Protein AF-A0A970TE27-F1 (afdb_monomer_lite)

Radius of gyration: 11.71 Å; chains: 1; bounding box: 28×20×27 Å

pLDDT: mean 94.43, std 2.41, range [82.81, 97.19]

Structure (mmCIF, N/CA/C/O backbone):
data_AF-A0A970TE27-F1
#
_entry.id   AF-A0A970TE27-F1
#
loop_
_atom_site.group_PDB
_atom_site.id
_atom_site.type_symbol
_atom_site.label_atom_id
_atom_site.label_alt_id
_atom_site.label_comp_id
_atom_site.label_asym_id
_atom_site.label_entity_id
_atom_site.label_seq_id
_atom_site.pdbx_PDB_ins_code
_atom_site.Cartn_x
_atom_site.Cartn_y
_atom_site.Cartn_z
_atom_site.occupancy
_atom_site.B_iso_or_equiv
_atom_site.auth_seq_id
_atom_site.auth_comp_id
_atom_site.auth_asym_id
_atom_site.auth_atom_id
_atom_site.pdbx_PDB_model_num
ATOM 1 N N . GLY A 1 1 ? -0.159 -2.150 15.119 1.00 82.81 1 GLY A N 1
ATOM 2 C CA . GLY A 1 1 ? 0.130 -3.462 14.492 1.00 82.81 1 GLY A CA 1
ATOM 3 C C . GLY A 1 1 ? 1.025 -3.276 13.280 1.00 82.81 1 GLY A C 1
ATOM 4 O O . GLY A 1 1 ? 1.514 -2.166 13.081 1.00 82.81 1 GLY A O 1
ATOM 5 N N . HIS A 1 2 ? 1.244 -4.327 12.487 1.00 93.44 2 HIS A N 1
ATOM 6 C CA . HIS A 1 2 ? 1.946 -4.247 11.199 1.00 93.44 2 HIS A CA 1
ATOM 7 C C . HIS A 1 2 ? 1.172 -5.052 10.148 1.00 93.44 2 HIS A C 1
ATOM 9 O O . HIS A 1 2 ? 0.788 -6.188 10.417 1.00 93.44 2 HIS A O 1
ATOM 15 N N . VAL A 1 3 ? 0.895 -4.441 8.993 1.00 94.88 3 VAL A N 1
ATOM 16 C CA . VAL A 1 3 ? 0.149 -5.052 7.882 1.00 94.88 3 VAL A CA 1
ATOM 17 C C . VAL A 1 3 ? 1.043 -5.109 6.648 1.00 94.88 3 VAL A C 1
ATOM 19 O O . VAL A 1 3 ? 1.659 -4.115 6.263 1.00 94.88 3 VAL A O 1
ATOM 22 N N . HIS A 1 4 ? 1.093 -6.276 6.018 1.00 94.81 4 HIS A N 1
ATOM 23 C CA . HIS A 1 4 ? 1.852 -6.510 4.796 1.00 94.81 4 HIS A CA 1
ATOM 24 C C . HIS A 1 4 ? 0.909 -6.417 3.598 1.00 94.81 4 HIS A C 1
ATOM 26 O O . HIS A 1 4 ? -0.140 -7.061 3.560 1.00 94.81 4 HIS A O 1
ATOM 32 N N . VAL A 1 5 ? 1.278 -5.595 2.627 1.00 95.12 5 VAL A N 1
ATOM 33 C CA . VAL A 1 5 ? 0.499 -5.287 1.430 1.00 95.12 5 VAL A CA 1
A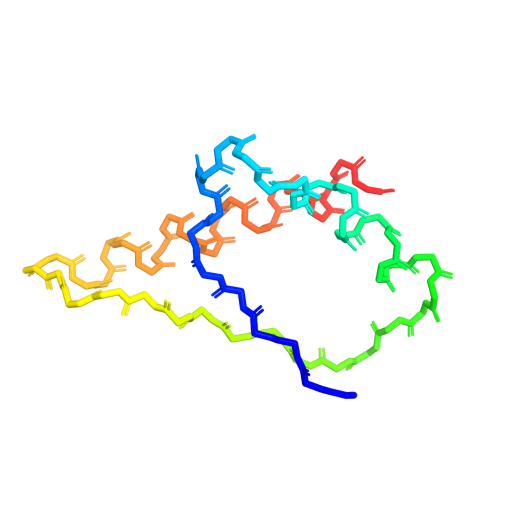TOM 34 C C . VAL A 1 5 ? 1.354 -5.684 0.237 1.00 95.12 5 VAL A C 1
ATOM 36 O O . VAL A 1 5 ? 2.513 -5.298 0.177 1.00 95.12 5 VAL A O 1
ATOM 39 N N . HIS A 1 6 ? 0.814 -6.464 -0.694 1.00 91.06 6 HIS A N 1
ATOM 40 C CA . HIS A 1 6 ? 1.601 -6.979 -1.815 1.00 91.06 6 HIS A CA 1
ATOM 41 C C . HIS A 1 6 ? 1.438 -6.059 -3.026 1.00 91.06 6 HIS A C 1
ATOM 43 O O . HIS A 1 6 ? 2.039 -4.991 -3.071 1.00 91.06 6 HIS A O 1
ATOM 49 N N . ASP A 1 7 ? 0.589 -6.426 -3.981 1.00 92.06 7 ASP A N 1
ATOM 50 C CA . ASP A 1 7 ? 0.304 -5.620 -5.164 1.00 92.06 7 ASP A CA 1
ATOM 51 C C . ASP A 1 7 ? -1.066 -4.946 -5.036 1.00 92.06 7 ASP A C 1
ATOM 53 O O . ASP A 1 7 ? -2.094 -5.604 -5.142 1.00 92.06 7 ASP A O 1
ATOM 57 N N . LEU A 1 8 ? -1.091 -3.627 -4.820 1.00 93.56 8 LEU A N 1
ATOM 58 C CA . LEU A 1 8 ? -2.334 -2.850 -4.700 1.00 93.56 8 LEU A CA 1
ATOM 59 C C . LEU A 1 8 ? -3.170 -2.798 -5.988 1.00 93.56 8 LEU A C 1
ATOM 61 O O . LEU A 1 8 ? -4.339 -2.401 -5.933 1.00 93.56 8 LEU A O 1
ATOM 65 N N . ALA A 1 9 ? -2.575 -3.157 -7.127 1.00 90.88 9 ALA A N 1
ATOM 66 C CA . ALA A 1 9 ? -3.256 -3.260 -8.408 1.00 90.88 9 ALA A CA 1
ATOM 67 C C . ALA A 1 9 ? -3.813 -4.669 -8.677 1.00 90.88 9 ALA A C 1
ATOM 69 O O . ALA A 1 9 ? -4.497 -4.845 -9.685 1.00 90.88 9 ALA A O 1
ATOM 70 N N . ASP A 1 10 ? -3.559 -5.653 -7.803 1.00 92.44 10 ASP A N 1
ATOM 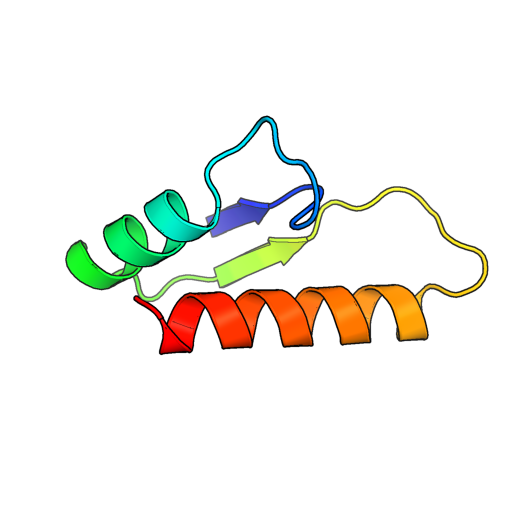71 C CA . ASP A 1 10 ? -4.103 -7.004 -7.944 1.00 92.44 10 ASP A CA 1
ATOM 72 C C . ASP A 1 10 ? -5.633 -6.991 -7.755 1.00 92.44 10 ASP A C 1
ATOM 74 O O . ASP A 1 10 ? -6.118 -6.748 -6.645 1.00 92.44 10 ASP A O 1
ATOM 78 N N . PRO A 1 11 ? -6.423 -7.283 -8.807 1.00 91.62 11 PRO A N 1
ATOM 79 C CA . PRO A 1 11 ? -7.878 -7.283 -8.710 1.00 91.62 11 PRO A CA 1
ATOM 80 C C . PRO A 1 11 ? -8.429 -8.453 -7.880 1.00 91.62 11 PRO A C 1
ATOM 82 O O . PRO A 1 11 ? -9.615 -8.446 -7.550 1.00 91.62 11 PRO A O 1
ATOM 85 N N . ALA A 1 12 ? -7.619 -9.470 -7.565 1.00 95.00 12 ALA A N 1
ATOM 86 C CA . ALA A 1 12 ? -8.055 -10.623 -6.785 1.00 95.00 12 ALA A CA 1
ATOM 87 C C . ALA A 1 12 ? -8.195 -10.312 -5.288 1.00 95.00 12 ALA A C 1
ATOM 89 O O . ALA A 1 12 ? -8.963 -10.990 -4.599 1.00 95.00 12 ALA A O 1
ATOM 90 N N . PHE A 1 13 ? -7.486 -9.298 -4.779 1.00 95.00 13 PHE A N 1
ATOM 91 C CA . PHE A 1 13 ? -7.535 -8.924 -3.369 1.00 95.00 13 PHE A CA 1
ATOM 92 C C . PHE A 1 13 ? -8.269 -7.586 -3.158 1.00 95.00 13 PHE A C 1
ATOM 94 O O . PHE A 1 13 ? -7.930 -6.579 -3.783 1.00 95.00 13 PHE A O 1
ATOM 101 N N . PRO A 1 14 ? -9.261 -7.513 -2.251 1.00 95.69 14 PRO A N 1
ATOM 102 C CA . PRO A 1 14 ? -10.105 -6.331 -2.095 1.00 95.69 14 PRO A CA 1
ATOM 103 C C . PRO A 1 14 ? -9.437 -5.256 -1.219 1.00 95.69 14 PRO A C 1
ATOM 105 O O . PRO A 1 14 ? -9.888 -4.973 -0.109 1.00 95.69 14 PRO A O 1
ATOM 108 N N . TYR A 1 15 ? -8.369 -4.618 -1.704 1.00 95.56 15 TYR A N 1
ATOM 109 C CA . TYR A 1 15 ? -7.617 -3.628 -0.916 1.00 95.56 15 TYR A CA 1
ATOM 110 C C . TYR A 1 15 ? -8.448 -2.424 -0.462 1.00 95.56 15 TYR A C 1
ATOM 112 O O . TYR A 1 15 ? -8.254 -1.943 0.649 1.00 95.56 15 TYR A O 1
ATOM 120 N N . GLN A 1 16 ? -9.415 -1.973 -1.265 1.00 94.56 16 GLN A N 1
ATOM 121 C CA . GLN A 1 16 ? -10.351 -0.923 -0.844 1.00 94.56 16 GLN A CA 1
ATOM 122 C C . GLN A 1 16 ? -11.162 -1.334 0.394 1.00 94.56 16 GLN A C 1
ATOM 124 O O . GLN A 1 16 ? -11.381 -0.522 1.289 1.00 94.56 16 GLN A O 1
ATOM 129 N N . GLU A 1 17 ? -11.583 -2.600 0.473 1.00 96.19 17 GLU A N 1
ATOM 130 C CA . GLU A 1 17 ? -12.282 -3.119 1.649 1.00 96.19 17 G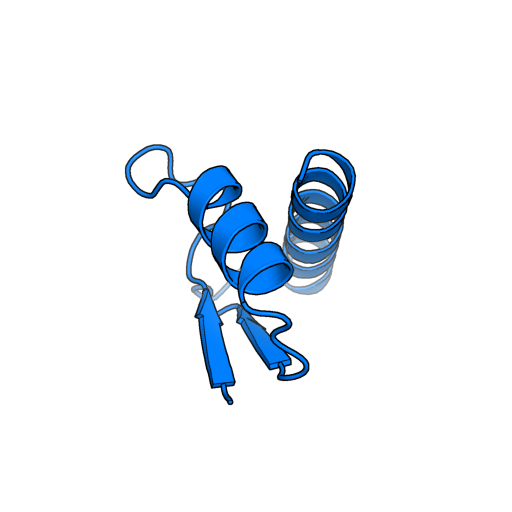LU A CA 1
ATOM 131 C C . GLU A 1 17 ? -11.345 -3.235 2.847 1.00 96.19 17 GLU A C 1
ATOM 133 O O . GLU A 1 17 ? -11.706 -2.805 3.937 1.00 96.19 17 GLU A O 1
ATOM 138 N N . LEU A 1 18 ? -10.120 -3.732 2.645 1.00 96.25 18 LEU A N 1
ATOM 139 C CA . LEU A 1 18 ? -9.111 -3.773 3.703 1.00 96.25 18 LEU A CA 1
ATOM 140 C C . LEU A 1 18 ? -8.884 -2.382 4.311 1.00 96.25 18 LEU A C 1
ATOM 142 O O . LEU A 1 18 ? -8.915 -2.242 5.529 1.00 96.25 18 LEU A O 1
ATOM 146 N N . VAL A 1 19 ? -8.686 -1.354 3.480 1.00 95.75 19 VAL A N 1
ATOM 147 C CA . VAL A 1 19 ? -8.457 0.020 3.952 1.00 95.75 19 VAL A CA 1
ATOM 148 C C . VAL A 1 19 ? -9.666 0.542 4.736 1.00 95.75 19 VAL A C 1
ATOM 150 O O . VAL A 1 19 ? -9.489 1.103 5.819 1.00 95.75 19 VAL A O 1
ATOM 153 N N . ARG A 1 20 ? -10.894 0.293 4.256 1.00 96.50 20 ARG A N 1
ATOM 154 C CA . ARG A 1 20 ? -12.128 0.629 4.990 1.00 96.50 20 ARG A CA 1
ATOM 155 C C . ARG A 1 20 ? -12.200 -0.047 6.353 1.00 96.50 20 ARG A C 1
ATOM 157 O O . ARG A 1 20 ? -12.499 0.617 7.343 1.00 96.50 20 ARG A O 1
ATOM 164 N N . LEU A 1 21 ? -11.895 -1.340 6.417 1.00 97.19 21 LEU A N 1
ATOM 165 C CA . LEU A 1 21 ? -11.918 -2.108 7.660 1.00 97.19 21 LEU A CA 1
ATOM 166 C C . LEU A 1 21 ? -10.852 -1.626 8.649 1.00 97.19 21 LEU A C 1
ATOM 168 O O . LEU A 1 21 ? -11.169 -1.426 9.816 1.00 97.19 21 LEU A O 1
ATOM 172 N N . LEU A 1 22 ? -9.623 -1.367 8.191 1.00 96.44 22 LEU A N 1
ATOM 173 C CA . LEU A 1 22 ? -8.552 -0.826 9.037 1.00 96.44 22 LEU A CA 1
ATOM 174 C C . LEU A 1 22 ? -8.934 0.538 9.628 1.00 96.44 22 LEU A C 1
ATOM 176 O O . LEU A 1 22 ? -8.736 0.779 10.818 1.00 96.44 22 LEU A O 1
ATOM 180 N N . LYS A 1 23 ? -9.527 1.420 8.815 1.00 94.94 23 LYS A N 1
ATOM 181 C CA . LYS A 1 23 ? -10.005 2.732 9.267 1.00 94.94 23 LYS A CA 1
ATOM 182 C C . LYS A 1 23 ? -11.146 2.606 10.278 1.00 94.94 23 LYS A C 1
ATOM 184 O O . LYS A 1 23 ? -11.134 3.302 11.290 1.00 94.94 23 LYS A O 1
ATOM 189 N N . ALA A 1 24 ? -12.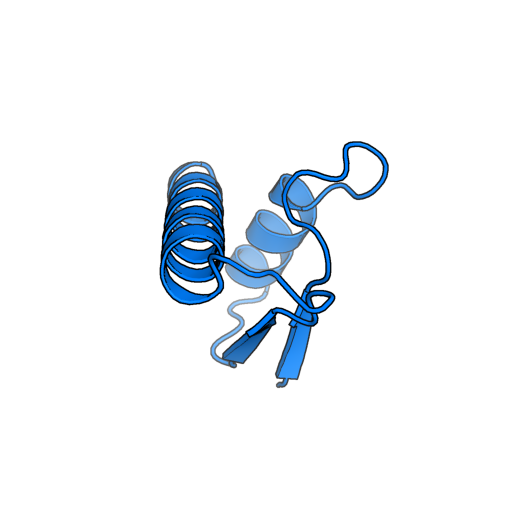105 1.712 10.030 1.00 96.81 24 ALA A N 1
ATOM 190 C CA . ALA A 1 24 ? -13.230 1.457 10.931 1.00 96.81 24 ALA A CA 1
ATOM 191 C C . ALA A 1 24 ? -12.799 0.841 12.276 1.00 96.81 24 ALA A C 1
ATOM 193 O O . ALA A 1 24 ? -13.391 1.162 13.304 1.00 96.81 24 ALA A O 1
ATOM 194 N N . ASP A 1 25 ? -11.758 0.005 12.274 1.00 96.69 25 ASP A N 1
ATOM 195 C CA . ASP A 1 25 ? -11.149 -0.581 13.478 1.00 96.69 25 ASP A CA 1
ATOM 196 C C . ASP A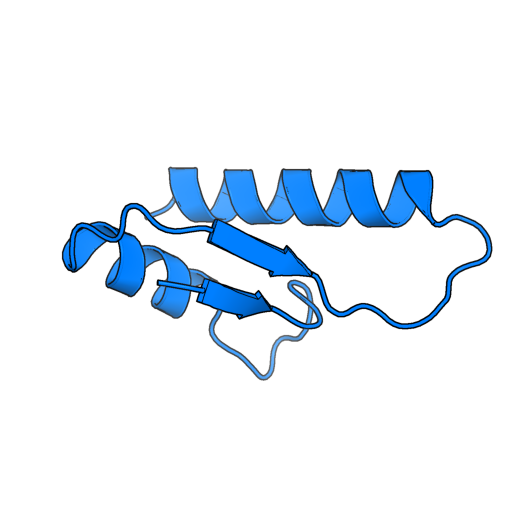 1 25 ? -10.308 0.436 14.278 1.00 96.69 25 ASP A C 1
ATOM 198 O O . ASP A 1 25 ? -9.911 0.177 15.412 1.00 96.69 25 ASP A O 1
ATOM 202 N N . GLY A 1 26 ? -10.046 1.624 13.715 1.00 95.75 26 GLY A N 1
ATOM 203 C CA . GLY A 1 26 ? -9.202 2.643 14.342 1.00 95.75 26 GLY A CA 1
ATOM 204 C C . GLY A 1 26 ? -7.715 2.287 14.317 1.00 95.75 26 GLY A C 1
ATOM 205 O O . GLY A 1 26 ? -6.967 2.703 15.201 1.00 95.75 26 GLY A O 1
ATOM 206 N N . TYR A 1 27 ? -7.285 1.508 13.322 1.00 95.75 27 TYR A N 1
ATOM 207 C CA . TYR A 1 27 ? -5.905 1.060 13.188 1.00 95.75 27 TYR A CA 1
ATOM 208 C C . TYR A 1 27 ? -4.930 2.240 13.042 1.00 95.75 27 TYR A C 1
ATOM 210 O O . TYR A 1 27 ? -5.039 3.046 12.120 1.00 95.75 27 TYR A O 1
ATOM 218 N N . ASP A 1 28 ? -3.931 2.299 13.924 1.00 95.19 28 ASP A N 1
ATOM 219 C CA . ASP A 1 28 ? -2.908 3.354 14.003 1.00 95.19 28 ASP A CA 1
ATOM 220 C C . ASP A 1 28 ? -1.488 2.853 13.666 1.00 95.19 28 ASP A C 1
ATOM 222 O O . ASP A 1 28 ? -0.492 3.547 13.880 1.00 95.19 28 ASP A O 1
ATOM 226 N N . GLY A 1 29 ? -1.383 1.617 13.165 1.00 94.19 29 GLY A N 1
ATOM 227 C CA . GLY A 1 29 ? -0.114 0.981 12.827 1.00 94.19 29 GLY A CA 1
ATOM 228 C C . GLY A 1 29 ? 0.396 1.311 11.425 1.00 94.19 29 GLY A C 1
ATOM 229 O O . GLY A 1 29 ? -0.128 2.160 10.710 1.00 94.19 29 GLY A O 1
ATOM 230 N N . TRP A 1 30 ? 1.419 0.570 11.001 1.00 93.38 30 TRP A N 1
ATOM 231 C CA . TRP A 1 30 ? 2.067 0.767 9.702 1.00 93.38 30 TRP A CA 1
ATOM 232 C C . TRP A 1 30 ? 1.650 -0.308 8.698 1.00 93.38 30 TRP A C 1
ATOM 234 O O . TRP A 1 30 ? 1.401 -1.457 9.081 1.00 93.38 30 TRP A O 1
ATOM 244 N N . CYS A 1 31 ? 1.625 0.067 7.419 1.00 93.88 31 CYS A N 1
ATOM 245 C CA . CYS A 1 31 ? 1.499 -0.856 6.295 1.00 93.88 31 CYS A CA 1
ATOM 246 C C . CYS A 1 31 ? 2.797 -0.852 5.478 1.00 93.88 31 CYS A C 1
ATOM 248 O O . CYS A 1 31 ? 3.369 0.212 5.230 1.00 93.88 31 CYS A O 1
ATOM 250 N N . THR A 1 32 ? 3.269 -2.024 5.055 1.00 94.12 32 THR A N 1
ATOM 251 C CA . THR A 1 32 ? 4.491 -2.170 4.248 1.00 94.12 32 THR A CA 1
ATOM 252 C C . THR A 1 32 ? 4.179 -2.855 2.928 1.00 94.12 32 THR A C 1
ATOM 254 O O . THR A 1 32 ? 3.540 -3.902 2.918 1.00 94.12 32 THR A O 1
ATOM 257 N N . GLY A 1 33 ? 4.654 -2.258 1.831 1.00 92.19 33 GLY A N 1
ATOM 258 C CA . GLY A 1 33 ? 4.616 -2.853 0.499 1.00 92.19 33 GLY A CA 1
ATOM 259 C C . GLY A 1 33 ? 5.697 -3.922 0.332 1.00 92.19 33 GLY A C 1
ATOM 260 O O . GLY A 1 33 ? 6.883 -3.599 0.376 1.00 92.19 33 GLY A O 1
ATOM 261 N N . GLU A 1 34 ? 5.301 -5.171 0.118 1.00 93.50 34 GLU A N 1
ATOM 262 C CA . GLU A 1 34 ? 6.178 -6.298 -0.211 1.00 93.50 34 GLU A CA 1
ATOM 263 C C . GLU A 1 34 ? 6.101 -6.580 -1.709 1.00 93.50 34 GLU A C 1
ATOM 265 O O . GLU A 1 34 ? 5.393 -7.469 -2.182 1.00 93.50 34 GLU A O 1
ATOM 270 N N . LEU A 1 35 ? 6.813 -5.751 -2.469 1.00 91.00 35 LEU A N 1
ATOM 271 C CA . LEU A 1 35 ? 6.824 -5.801 -3.925 1.00 91.00 35 LEU A CA 1
ATOM 272 C C . LEU A 1 35 ? 8.044 -6.577 -4.442 1.00 91.00 35 LEU A C 1
ATOM 274 O O . LEU A 1 35 ? 9.126 -6.492 -3.849 1.00 91.00 35 LEU A O 1
ATOM 278 N N . PRO A 1 36 ? 7.913 -7.282 -5.580 1.00 91.69 36 PRO A N 1
ATOM 279 C CA . PRO A 1 36 ? 9.060 -7.794 -6.316 1.00 91.69 36 PRO A CA 1
ATOM 280 C C . PRO A 1 36 ? 10.028 -6.679 -6.730 1.00 91.69 36 PRO A C 1
ATOM 282 O O . PRO A 1 36 ? 9.684 -5.495 -6.768 1.00 91.69 36 PRO A O 1
ATOM 285 N N . ASP A 1 37 ? 11.245 -7.075 -7.102 1.00 93.44 37 ASP A N 1
ATOM 286 C CA . ASP A 1 37 ? 12.218 -6.143 -7.659 1.00 93.44 37 ASP A CA 1
ATOM 287 C C . ASP A 1 37 ? 11.705 -5.485 -8.961 1.00 93.44 37 ASP A C 1
ATOM 289 O O . ASP A 1 37 ? 11.046 -6.124 -9.781 1.00 93.44 37 ASP A O 1
ATOM 293 N N . SER A 1 38 ? 12.042 -4.211 -9.161 1.00 94.06 38 SER A N 1
ATOM 294 C CA . SER A 1 38 ? 11.749 -3.428 -10.356 1.00 94.06 38 SER A CA 1
ATOM 295 C C . SER A 1 38 ? 12.978 -2.614 -10.783 1.00 94.06 38 SER A C 1
ATOM 297 O O . SER A 1 38 ? 13.662 -2.044 -9.932 1.00 94.06 38 SER A O 1
ATOM 299 N N . PRO A 1 39 ? 13.261 -2.472 -12.090 1.00 97.06 39 PRO A N 1
ATOM 300 C CA . PRO A 1 39 ? 14.283 -1.537 -12.566 1.00 97.06 39 PRO A CA 1
ATOM 301 C C . PRO A 1 39 ? 13.943 -0.067 -12.249 1.00 97.06 39 PRO A C 1
ATOM 303 O O . PRO A 1 39 ? 14.851 0.747 -12.117 1.00 97.06 39 PRO A O 1
ATOM 306 N N . ASP A 1 40 ? 12.660 0.257 -12.051 1.00 97.00 40 ASP A N 1
ATOM 307 C CA . ASP A 1 40 ? 12.145 1.602 -11.761 1.00 97.00 40 ASP A CA 1
ATOM 308 C C . ASP A 1 40 ? 11.574 1.698 -10.326 1.00 97.00 40 ASP A C 1
ATOM 310 O O . ASP A 1 40 ? 10.472 2.213 -10.112 1.00 97.00 40 ASP A O 1
ATOM 314 N N . ARG A 1 41 ? 12.300 1.171 -9.324 1.00 95.12 41 ARG A N 1
ATOM 315 C CA . ARG A 1 41 ? 11.823 1.014 -7.926 1.00 95.12 41 ARG A CA 1
ATOM 316 C C . ARG A 1 41 ? 11.151 2.263 -7.359 1.00 95.12 41 ARG A C 1
ATOM 318 O O . ARG A 1 41 ? 10.059 2.175 -6.809 1.00 95.12 41 ARG A O 1
ATOM 325 N N . GLU A 1 42 ? 11.790 3.423 -7.498 1.00 95.81 42 GLU A N 1
ATOM 326 C CA . GLU A 1 42 ? 11.278 4.684 -6.947 1.00 95.81 42 GLU A CA 1
ATOM 327 C C . GLU A 1 42 ? 9.928 5.064 -7.554 1.00 95.81 42 GLU A C 1
ATOM 329 O O . GLU A 1 42 ? 8.998 5.404 -6.824 1.00 95.81 42 GLU A O 1
ATOM 334 N N . ARG A 1 43 ? 9.791 4.946 -8.879 1.00 96.75 43 ARG A N 1
ATOM 335 C CA . ARG A 1 43 ? 8.535 5.237 -9.576 1.00 96.75 43 ARG A CA 1
ATOM 336 C C . ARG A 1 43 ? 7.433 4.269 -9.147 1.00 96.75 43 ARG A C 1
ATOM 338 O O . ARG A 1 43 ? 6.311 4.701 -8.898 1.00 96.75 43 ARG A O 1
ATOM 345 N N . VAL A 1 44 ? 7.748 2.979 -9.029 1.00 95.06 44 VAL A N 1
ATOM 346 C CA . VAL A 1 44 ? 6.780 1.970 -8.569 1.00 95.06 44 VAL A CA 1
ATOM 347 C C . VAL A 1 44 ? 6.314 2.270 -7.144 1.00 95.06 44 VAL A C 1
ATOM 349 O O . VAL A 1 44 ? 5.112 2.281 -6.889 1.00 95.06 44 VAL A O 1
ATOM 352 N N . LEU A 1 45 ? 7.234 2.590 -6.230 1.00 94.44 45 LEU A N 1
ATOM 353 C CA . LEU A 1 45 ? 6.887 2.951 -4.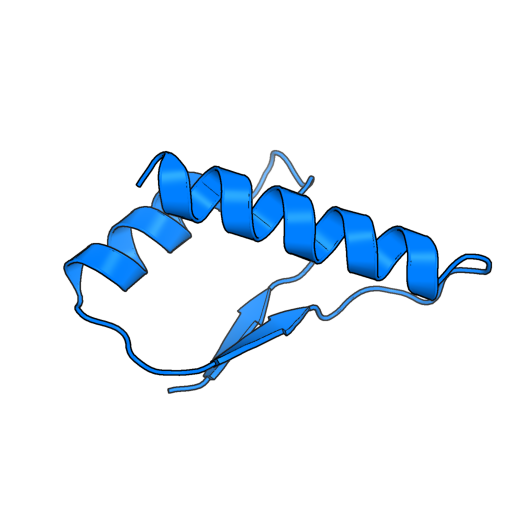854 1.00 94.44 45 LEU A CA 1
ATOM 354 C C . LEU A 1 45 ? 6.053 4.238 -4.783 1.00 94.44 45 LEU A C 1
ATOM 356 O O . LEU A 1 45 ? 5.123 4.316 -3.984 1.00 94.44 45 LEU A O 1
ATOM 360 N N . GLN A 1 46 ? 6.323 5.228 -5.639 1.00 96.12 46 GLN A N 1
ATOM 361 C CA . GLN A 1 46 ? 5.494 6.435 -5.736 1.00 96.12 46 GLN A CA 1
ATOM 362 C C . GLN A 1 46 ? 4.054 6.107 -6.146 1.00 96.12 46 GLN A C 1
ATOM 364 O O . GLN A 1 46 ? 3.117 6.624 -5.538 1.00 96.12 46 GLN A O 1
ATOM 369 N N . TYR A 1 47 ? 3.859 5.231 -7.136 1.00 95.94 47 TYR A N 1
ATOM 370 C CA . TYR A 1 47 ? 2.520 4.802 -7.554 1.00 95.94 47 TYR A CA 1
ATOM 371 C C . TYR A 1 47 ? 1.819 3.963 -6.491 1.00 95.94 47 TYR A C 1
ATOM 373 O O . TYR A 1 47 ? 0.629 4.162 -6.256 1.00 95.94 47 TYR A O 1
ATOM 381 N N . PHE A 1 48 ? 2.555 3.091 -5.801 1.00 95.50 48 PHE A N 1
ATOM 382 C CA . PHE A 1 48 ? 2.035 2.325 -4.673 1.00 95.50 48 PHE A CA 1
ATOM 383 C C . PHE A 1 48 ? 1.483 3.253 -3.580 1.00 95.50 48 PHE A C 1
ATOM 385 O O . PHE A 1 48 ? 0.339 3.105 -3.155 1.00 95.50 48 PHE A O 1
ATOM 392 N N . VAL A 1 49 ? 2.260 4.263 -3.171 1.00 95.00 49 VAL A N 1
ATOM 393 C CA . VAL A 1 49 ? 1.824 5.248 -2.170 1.00 95.00 49 VAL A CA 1
ATOM 394 C C . VAL A 1 49 ? 0.636 6.067 -2.675 1.00 95.00 49 VAL A C 1
ATOM 396 O O . VAL A 1 49 ? -0.317 6.270 -1.926 1.00 95.00 49 VAL A O 1
ATOM 399 N N . ALA A 1 50 ? 0.659 6.521 -3.931 1.00 96.94 50 ALA A N 1
ATOM 400 C CA . ALA A 1 50 ? -0.443 7.290 -4.507 1.00 96.94 50 ALA A CA 1
ATOM 401 C C . ALA A 1 50 ? -1.758 6.492 -4.530 1.00 96.94 50 ALA A C 1
ATOM 403 O O . ALA A 1 50 ? -2.805 7.025 -4.164 1.00 96.94 50 ALA A O 1
ATOM 404 N N . LEU A 1 51 ? -1.705 5.210 -4.902 1.00 96.00 51 LEU A N 1
ATOM 405 C CA . LEU A 1 51 ? -2.879 4.340 -4.927 1.00 96.00 51 LEU A CA 1
ATOM 406 C C . LEU A 1 51 ? -3.400 4.037 -3.516 1.00 96.00 51 LEU A C 1
ATOM 408 O O . LEU A 1 51 ? -4.608 4.085 -3.295 1.00 96.00 51 LEU A O 1
ATOM 412 N N . TRP A 1 52 ? -2.509 3.801 -2.547 1.00 95.06 52 TRP A N 1
ATOM 413 C CA . TRP A 1 52 ? -2.902 3.647 -1.144 1.00 95.06 52 TRP A CA 1
ATOM 414 C C . TRP A 1 52 ? -3.660 4.876 -0.630 1.00 95.06 52 TRP A C 1
ATOM 416 O O . TRP A 1 52 ? -4.746 4.744 -0.072 1.00 95.06 52 TRP A O 1
ATOM 426 N N . ARG A 1 53 ? -3.124 6.081 -0.875 1.00 95.19 53 ARG A N 1
ATOM 427 C CA . ARG A 1 53 ? -3.772 7.344 -0.486 1.00 95.19 53 ARG A CA 1
ATOM 428 C C . ARG A 1 53 ? -5.145 7.507 -1.132 1.00 95.19 53 ARG A C 1
ATOM 430 O O . ARG A 1 53 ? -6.092 7.866 -0.442 1.00 95.19 53 ARG A O 1
ATOM 437 N N . ALA A 1 54 ? -5.275 7.168 -2.413 1.00 96.31 54 ALA A N 1
ATOM 438 C CA . ALA A 1 54 ? -6.567 7.194 -3.092 1.00 96.31 54 ALA A CA 1
ATOM 439 C C . ALA A 1 54 ? -7.586 6.235 -2.444 1.00 96.31 54 ALA A C 1
ATOM 441 O O . ALA A 1 54 ? -8.760 6.574 -2.324 1.00 96.31 54 ALA A O 1
ATOM 442 N N . TYR A 1 55 ? -7.160 5.054 -1.983 1.00 95.12 55 TYR A N 1
ATOM 443 C CA . TYR A 1 55 ? -8.040 4.149 -1.236 1.00 95.12 55 TYR A CA 1
ATOM 444 C C . TYR A 1 55 ? -8.407 4.691 0.153 1.00 95.12 55 TYR A C 1
ATOM 446 O O . TYR A 1 55 ? -9.560 4.551 0.554 1.00 95.12 55 TYR A O 1
ATOM 454 N N . GLU A 1 56 ? -7.484 5.343 0.867 1.00 93.69 56 GLU A N 1
ATOM 455 C CA . GLU A 1 56 ? -7.770 5.982 2.166 1.00 93.69 56 GLU A CA 1
ATOM 456 C C . GLU A 1 56 ? -8.790 7.127 2.064 1.00 93.69 56 GLU A C 1
ATOM 458 O O . GLU A 1 56 ? -9.579 7.329 2.992 1.00 93.69 56 GLU A O 1
ATOM 463 N N . GLU A 1 57 ? -8.774 7.871 0.955 1.00 95.25 57 GLU A N 1
ATOM 464 C CA . GLU A 1 57 ? -9.722 8.957 0.663 1.00 95.25 57 GLU A CA 1
ATOM 465 C C . GLU A 1 57 ? -11.132 8.446 0.339 1.00 95.25 57 GLU A C 1
ATOM 467 O O . GLU A 1 57 ? -12.116 9.117 0.649 1.00 95.25 57 GLU A O 1
ATOM 472 N N . LEU A 1 58 ? -11.236 7.266 -0.280 1.00 92.88 58 LEU A N 1
ATOM 473 C CA . LEU A 1 58 ? -12.513 6.625 -0.614 1.00 92.88 58 LEU A CA 1
ATOM 474 C C . LEU A 1 58 ? -13.142 5.865 0.564 1.00 92.88 58 LEU A C 1
ATOM 476 O O . LEU A 1 58 ? -14.330 5.535 0.507 1.00 92.88 58 LEU A O 1
ATOM 480 N N . ALA A 1 59 ? -12.341 5.541 1.580 1.00 87.56 59 ALA A N 1
ATOM 481 C CA . ALA A 1 59 ? -12.753 4.813 2.775 1.00 87.56 59 ALA A CA 1
ATOM 482 C C . ALA A 1 59 ? -13.456 5.707 3.801 1.00 87.56 59 ALA A C 1
ATOM 484 O O . ALA A 1 59 ? -14.427 5.226 4.421 1.00 87.56 59 ALA A O 1
#

Foldseek 3Di:
DEAEDEDLPPPVDPVLVVLVVCVVVVPPDDYDYPYDDDPPVVVVVVVVVVSNVVSNVVD

Secondary structure (DSSP, 8-state):
-EEEE--TT-TTS-HHHHHHHHHHTT--SEEEE-PPP-TTHHHHHHHHHHHHHHHHHH-

Sequence (59 aa):
GHVHVHDLADPAFPYQELVRLLKADGYDGWCTGELPDSPDRERVLQYFVALWRAYEELA